Protein AF-A0A1Q9CDZ4-F1 (afdb_monomer_lite)

Radius of gyration: 21.24 Å; chains: 1; bounding box: 61×42×54 Å

Foldseek 3Di:
DDPDDDDQAAADEEEAEEECAAPPQHVVNSVVNQVRHPYHYDYHYDYPDYDPCRCVRPVPVVVQQVVLSVCCVVVVDSVSNDDPPPDDPVNVVVCCVVVVPVPPDDPDDDDPDDDDDDDDDDDD

pLDDT: mean 72.16, std 23.63, range [31.22, 96.31]

InterPro domains:
  IPR029058 Alpha/Beta hydrolase fold [G3DSA:3.40.50.1820] (2-61)
  IPR029058 Alpha/Beta hydrolase fold [SSF53474] (6-75)

Organism: Symbiodinium microadriaticum (NCBI:txid2951)

Secondary structure (DSSP, 8-state):
-PPPPPPPPP-S-EEEEEETT-SSS-HHHHHHHHHH--S-EEEEEETT--TTTHHHHTHHHHHHHHHHHHHHHHH--GGGG---TT--HHHHHHHHHHHTT-----TT----------------

Structure (mmCIF, N/CA/C/O backbone):
data_AF-A0A1Q9CDZ4-F1
#
_entry.id   AF-A0A1Q9CDZ4-F1
#
loop_
_atom_site.group_PDB
_atom_site.id
_atom_site.type_symbol
_atom_site.label_atom_id
_atom_site.label_alt_id
_atom_site.label_comp_id
_atom_site.label_asym_id
_atom_site.label_entity_id
_atom_site.label_seq_id
_atom_site.pdbx_PDB_ins_code
_atom_site.Cartn_x
_atom_site.Cartn_y
_atom_site.Cartn_z
_atom_site.occupancy
_atom_site.B_iso_or_equiv
_atom_site.auth_seq_id
_atom_site.auth_comp_id
_atom_site.auth_asym_id
_atom_site.auth_atom_id
_atom_site.pdbx_PDB_model_num
ATOM 1 N N . MET A 1 1 ? 22.727 -19.136 14.823 1.00 50.06 1 MET A N 1
ATOM 2 C CA . MET A 1 1 ? 21.608 -18.636 13.991 1.00 50.06 1 MET A CA 1
ATOM 3 C C . MET A 1 1 ? 20.746 -17.719 14.851 1.00 50.06 1 MET A C 1
ATOM 5 O O . MET A 1 1 ? 20.289 -18.173 15.891 1.00 50.06 1 MET A O 1
ATOM 9 N N . ARG A 1 2 ? 20.575 -16.433 14.507 1.00 53.53 2 ARG A N 1
ATOM 10 C CA . ARG A 1 2 ? 19.625 -15.566 15.231 1.00 53.53 2 ARG A CA 1
ATOM 11 C C . ARG A 1 2 ? 18.215 -15.944 14.784 1.00 53.53 2 ARG A C 1
ATOM 13 O O . ARG A 1 2 ? 17.931 -15.890 13.590 1.00 53.53 2 ARG A O 1
ATOM 20 N N . ALA A 1 3 ? 17.364 -16.354 15.721 1.00 59.16 3 ALA A N 1
ATOM 21 C CA . ALA A 1 3 ? 15.954 -16.580 15.438 1.00 59.16 3 ALA A CA 1
ATOM 22 C C . ALA A 1 3 ? 15.362 -15.294 14.844 1.00 59.16 3 ALA A C 1
ATOM 24 O O . ALA A 1 3 ? 15.533 -14.210 15.409 1.00 59.16 3 ALA A O 1
ATOM 25 N N . ARG A 1 4 ? 14.710 -15.397 13.681 1.00 68.25 4 ARG A N 1
ATOM 26 C CA . ARG A 1 4 ? 13.966 -14.271 13.111 1.00 68.25 4 ARG A CA 1
ATOM 27 C C . ARG A 1 4 ? 12.856 -13.930 14.099 1.00 68.25 4 ARG A C 1
ATOM 29 O O . ARG A 1 4 ? 12.020 -14.776 14.406 1.00 68.25 4 ARG A O 1
ATOM 36 N N . ARG A 1 5 ? 12.884 -12.711 14.637 1.00 65.06 5 ARG A N 1
ATOM 37 C CA . ARG A 1 5 ? 11.830 -12.214 15.521 1.00 65.06 5 ARG A CA 1
ATOM 38 C C . ARG A 1 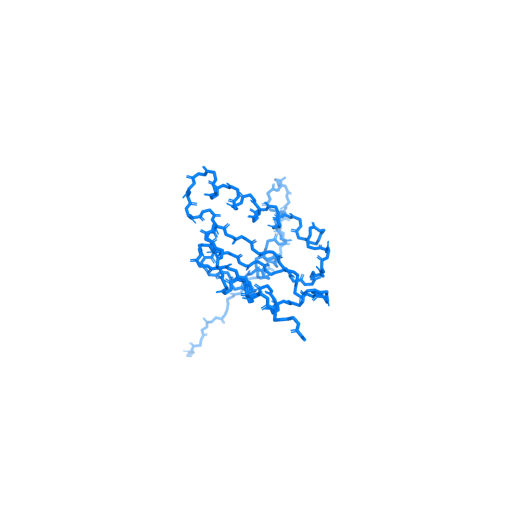5 ? 10.533 -12.199 14.720 1.00 65.06 5 ARG A C 1
ATOM 40 O O . ARG A 1 5 ? 10.487 -11.581 13.659 1.00 65.06 5 ARG A O 1
ATOM 47 N N . GLN A 1 6 ? 9.514 -12.901 15.205 1.00 59.94 6 GLN A N 1
ATOM 48 C CA . GLN A 1 6 ? 8.196 -12.814 14.594 1.00 59.94 6 GLN A CA 1
ATOM 49 C C . GLN A 1 6 ? 7.682 -11.374 14.753 1.00 59.94 6 GLN A C 1
ATOM 51 O O . GLN A 1 6 ? 7.818 -10.808 15.846 1.00 59.94 6 GLN A O 1
ATOM 56 N N . PRO A 1 7 ? 7.162 -10.752 13.681 1.00 62.75 7 PRO A N 1
ATOM 57 C CA . PRO A 1 7 ? 6.552 -9.437 13.789 1.00 62.75 7 PRO A CA 1
ATOM 58 C C . PRO A 1 7 ? 5.367 -9.535 14.751 1.00 62.75 7 PRO A C 1
ATOM 60 O O . PRO A 1 7 ? 4.567 -10.467 14.671 1.00 62.75 7 PRO A O 1
ATOM 63 N N . GLN A 1 8 ? 5.288 -8.604 15.700 1.00 72.31 8 GLN A N 1
ATOM 64 C CA . GLN A 1 8 ? 4.107 -8.510 16.549 1.00 72.31 8 GLN A CA 1
ATOM 65 C C . GLN A 1 8 ? 2.903 -8.089 15.697 1.00 72.31 8 GLN A C 1
ATOM 67 O O . GLN A 1 8 ? 3.089 -7.352 14.724 1.00 72.31 8 GLN A O 1
ATOM 72 N N . PRO A 1 9 ? 1.690 -8.563 16.026 1.00 71.19 9 PRO A N 1
ATOM 73 C CA . PRO A 1 9 ? 0.504 -8.255 15.242 1.00 71.19 9 PRO A CA 1
ATOM 74 C C . PRO A 1 9 ? 0.270 -6.742 15.196 1.00 71.19 9 PRO A C 1
ATOM 76 O O . PRO A 1 9 ? 0.254 -6.070 16.228 1.00 71.19 9 PRO A O 1
ATOM 79 N N . VAL A 1 10 ? 0.104 -6.211 13.984 1.00 77.88 10 VAL A N 1
ATOM 80 C CA . VAL A 1 10 ? -0.207 -4.796 13.757 1.00 77.88 10 VAL A CA 1
ATOM 81 C C . VAL A 1 10 ? -1.684 -4.570 14.073 1.00 77.88 10 VAL A C 1
ATOM 83 O O . VAL A 1 10 ? -2.542 -5.236 13.495 1.00 77.88 10 VAL A O 1
ATOM 86 N N . THR A 1 11 ? -1.969 -3.645 14.994 1.00 84.00 11 THR A N 1
ATOM 87 C CA . THR A 1 11 ? -3.318 -3.368 15.528 1.00 84.00 11 THR A CA 1
ATOM 88 C C . THR A 1 11 ? -3.957 -2.085 14.988 1.00 84.00 11 THR A C 1
ATOM 90 O O . THR A 1 11 ? -5.088 -1.763 15.345 1.00 84.00 11 THR A O 1
ATOM 93 N N . VAL A 1 12 ? -3.267 -1.352 14.113 1.00 89.25 12 VAL A N 1
ATOM 94 C CA . VAL A 1 12 ? -3.749 -0.103 13.494 1.00 89.25 12 VAL A CA 1
ATOM 95 C C . VAL A 1 12 ? -4.226 -0.343 12.058 1.00 89.25 12 VAL A C 1
ATOM 97 O O . VAL A 1 12 ? -3.744 -1.293 11.433 1.00 89.25 12 VAL A O 1
ATOM 100 N N . PRO A 1 13 ? -5.134 0.482 11.498 1.00 92.38 13 PRO A N 1
ATOM 101 C CA . PRO A 1 13 ? -5.503 0.384 10.086 1.00 92.38 13 PRO A CA 1
ATOM 102 C C . PRO A 1 13 ? -4.257 0.365 9.194 1.00 92.38 13 PRO A C 1
ATOM 104 O O . PRO A 1 13 ? -3.393 1.231 9.325 1.00 92.38 13 PRO A O 1
ATOM 107 N N . THR A 1 14 ? -4.132 -0.649 8.337 1.00 93.56 14 THR A N 1
ATOM 108 C CA . THR A 1 14 ? -2.896 -0.900 7.578 1.00 93.56 14 THR A CA 1
ATOM 109 C C . THR A 1 14 ? -3.164 -0.996 6.081 1.00 93.56 14 THR A C 1
ATOM 111 O O . THR A 1 14 ? -3.910 -1.858 5.625 1.00 93.56 14 THR A O 1
ATOM 114 N N . LEU A 1 15 ? -2.497 -0.152 5.298 1.00 95.56 15 LEU A N 1
ATOM 115 C CA . LEU A 1 15 ? -2.479 -0.233 3.840 1.00 95.56 15 LEU A CA 1
ATOM 116 C C . LEU A 1 15 ? -1.150 -0.829 3.378 1.00 95.56 15 LEU A C 1
ATOM 118 O O . LEU A 1 15 ? -0.088 -0.333 3.751 1.00 95.56 15 LEU A O 1
ATOM 122 N N . ILE A 1 16 ? -1.209 -1.860 2.542 1.00 94.88 16 ILE A N 1
ATOM 123 C CA . ILE A 1 16 ? -0.041 -2.471 1.908 1.00 94.88 16 ILE A CA 1
ATOM 124 C C . ILE A 1 16 ? -0.145 -2.222 0.406 1.00 94.88 16 ILE A C 1
ATOM 126 O O . ILE A 1 16 ? -1.108 -2.637 -0.234 1.00 94.88 16 ILE A O 1
ATOM 130 N N . LEU A 1 17 ? 0.851 -1.541 -0.153 1.00 95.31 17 LEU A N 1
ATOM 131 C CA . LEU A 1 17 ? 0.963 -1.257 -1.582 1.00 95.31 17 LEU A CA 1
ATOM 132 C C . LEU A 1 17 ? 2.137 -2.059 -2.130 1.00 95.31 17 LEU A C 1
ATOM 134 O O . LEU A 1 17 ? 3.240 -1.927 -1.604 1.00 95.31 17 LEU A O 1
ATOM 138 N N . HIS A 1 18 ? 1.913 -2.886 -3.152 1.00 96.31 18 HIS A N 1
ATOM 139 C CA . HIS A 1 18 ? 2.955 -3.796 -3.631 1.00 96.31 18 HIS A CA 1
ATOM 140 C C . HIS A 1 18 ? 2.957 -3.976 -5.145 1.00 96.31 18 HIS A C 1
ATOM 142 O O . HIS A 1 18 ? 1.900 -4.116 -5.759 1.00 96.31 18 HIS A O 1
ATOM 148 N N . GLY A 1 19 ? 4.143 -4.000 -5.749 1.00 95.44 19 GLY A N 1
ATOM 149 C CA . GLY A 1 19 ? 4.310 -4.315 -7.166 1.00 95.44 19 GLY A CA 1
ATOM 150 C C . GLY A 1 19 ? 4.293 -5.825 -7.391 1.00 95.44 19 GLY A C 1
ATOM 151 O O . GLY A 1 19 ? 4.875 -6.574 -6.610 1.00 95.44 19 GLY A O 1
ATOM 152 N N . ASP A 1 20 ? 3.609 -6.315 -8.423 1.00 93.56 20 ASP A N 1
ATOM 153 C CA . ASP A 1 20 ? 3.570 -7.759 -8.699 1.00 93.56 20 ASP A CA 1
ATOM 154 C C . ASP A 1 20 ? 4.851 -8.312 -9.352 1.00 93.56 20 ASP A C 1
ATOM 156 O O . ASP A 1 20 ? 5.013 -9.530 -9.404 1.00 93.56 20 ASP A O 1
ATOM 160 N N . GLN A 1 21 ? 5.758 -7.435 -9.790 1.00 95.31 21 GLN A N 1
ATOM 161 C CA . GLN A 1 21 ? 7.074 -7.751 -10.354 1.00 95.31 21 GLN A CA 1
ATOM 162 C C . GLN A 1 21 ? 8.219 -7.283 -9.438 1.00 95.31 21 GLN A C 1
ATOM 164 O O . GLN A 1 21 ? 9.326 -7.012 -9.896 1.00 95.31 21 GLN A O 1
ATOM 169 N N . ASP A 1 22 ? 7.966 -7.134 -8.136 1.00 95.31 22 ASP A N 1
ATOM 170 C CA . ASP A 1 22 ? 9.007 -6.784 -7.170 1.00 95.31 22 ASP A CA 1
ATOM 171 C C . ASP A 1 22 ? 9.978 -7.959 -6.943 1.00 95.31 22 ASP A C 1
ATOM 173 O O . ASP A 1 22 ? 9.648 -8.950 -6.291 1.00 95.31 22 ASP A O 1
ATOM 177 N N . GLU A 1 23 ? 11.192 -7.830 -7.481 1.00 93.62 23 GLU A N 1
ATOM 178 C CA . GLU A 1 23 ? 12.271 -8.818 -7.349 1.00 93.62 23 GLU A CA 1
ATOM 179 C C . GLU A 1 23 ? 13.091 -8.662 -6.052 1.00 93.62 23 GLU A C 1
ATOM 181 O O . GLU A 1 23 ? 13.839 -9.567 -5.681 1.00 93.62 23 GLU A O 1
ATOM 186 N N . ILE A 1 24 ? 12.961 -7.532 -5.345 1.00 95.31 24 ILE A N 1
ATOM 187 C CA . ILE A 1 24 ? 13.698 -7.243 -4.102 1.00 95.31 24 ILE A CA 1
ATOM 188 C C . ILE A 1 24 ? 12.897 -7.732 -2.892 1.00 95.31 24 ILE A C 1
ATOM 190 O O . ILE A 1 24 ? 13.438 -8.373 -1.988 1.00 95.31 24 ILE A O 1
ATOM 194 N N . SER A 1 25 ? 11.597 -7.447 -2.882 1.00 92.75 25 SER A N 1
ATOM 195 C CA . SER A 1 25 ? 10.635 -7.914 -1.889 1.00 92.75 25 SER A CA 1
ATOM 196 C C . SER A 1 25 ? 9.510 -8.669 -2.601 1.00 92.75 25 SER A C 1
ATOM 198 O O . SER A 1 25 ? 8.520 -8.054 -2.995 1.00 92.75 25 SER A O 1
ATOM 200 N N . PRO A 1 26 ? 9.613 -10.002 -2.743 1.00 92.69 26 PRO A N 1
ATOM 201 C CA . PRO A 1 26 ? 8.612 -10.794 -3.451 1.00 92.69 26 PRO A CA 1
ATOM 202 C C . PRO A 1 26 ? 7.196 -10.597 -2.902 1.00 92.69 26 PRO A C 1
ATOM 204 O O . PRO A 1 26 ? 6.999 -10.398 -1.697 1.00 92.69 26 PRO A O 1
ATOM 207 N N . VAL A 1 27 ? 6.196 -10.689 -3.780 1.00 91.06 27 VAL A N 1
ATOM 208 C CA . VAL A 1 27 ? 4.781 -10.437 -3.452 1.00 91.06 27 VAL A CA 1
ATOM 209 C C . VAL A 1 27 ? 4.258 -11.308 -2.308 1.00 91.06 27 VAL A C 1
ATOM 211 O O . VAL A 1 27 ? 3.382 -10.893 -1.546 1.00 91.06 27 VAL A O 1
ATOM 214 N N . GLU A 1 28 ? 4.830 -12.494 -2.118 1.00 92.88 28 GLU A N 1
ATOM 215 C CA . GLU A 1 28 ? 4.516 -13.398 -1.016 1.00 92.88 28 GLU A CA 1
ATOM 216 C C . GLU A 1 28 ? 4.757 -12.734 0.344 1.00 92.88 28 GLU A C 1
ATOM 218 O O . GLU A 1 28 ? 4.003 -12.987 1.287 1.00 92.88 28 GLU A O 1
ATOM 223 N N . GLN A 1 29 ? 5.758 -11.854 0.456 1.00 92.00 29 GLN A N 1
ATOM 224 C CA . GLN A 1 29 ? 6.026 -11.105 1.683 1.00 92.00 29 GLN A CA 1
ATOM 225 C C . GLN A 1 29 ? 4.906 -10.108 1.989 1.00 92.00 29 GLN A C 1
ATOM 227 O O . GLN A 1 29 ? 4.451 -10.051 3.132 1.00 92.00 29 GLN A O 1
ATOM 232 N N . ALA A 1 30 ? 4.395 -9.394 0.981 1.00 92.31 30 ALA A N 1
ATOM 233 C CA . ALA A 1 30 ? 3.248 -8.498 1.140 1.00 92.31 30 ALA A CA 1
ATOM 234 C C . ALA A 1 30 ? 1.979 -9.268 1.541 1.00 92.31 30 ALA A C 1
ATOM 236 O O . ALA A 1 30 ? 1.239 -8.842 2.427 1.00 92.31 30 ALA A O 1
ATOM 237 N N . VAL A 1 31 ? 1.764 -10.455 0.962 1.00 91.50 31 VAL A N 1
ATOM 238 C CA . VAL A 1 31 ? 0.658 -11.349 1.343 1.00 91.50 31 VAL A CA 1
ATOM 239 C C . VAL A 1 31 ? 0.811 -11.848 2.783 1.00 91.50 31 VAL A C 1
ATOM 241 O O . VAL A 1 31 ? -0.176 -11.906 3.520 1.00 91.50 31 VAL A O 1
ATOM 244 N N . CYS A 1 32 ? 2.024 -12.203 3.212 1.00 90.38 32 CYS A N 1
ATOM 245 C CA . CYS A 1 32 ? 2.287 -12.620 4.590 1.00 90.38 32 CYS A CA 1
ATOM 246 C C . CYS A 1 32 ? 2.062 -11.472 5.578 1.00 90.38 32 CYS A C 1
ATOM 248 O O . CYS A 1 32 ? 1.403 -11.676 6.596 1.00 90.38 32 CYS A O 1
ATOM 250 N N . ALA A 1 33 ? 2.547 -10.269 5.260 1.00 88.94 33 ALA A N 1
ATOM 251 C CA . ALA A 1 33 ? 2.319 -9.072 6.061 1.00 88.94 33 ALA A CA 1
ATOM 252 C C . ALA A 1 33 ? 0.821 -8.771 6.188 1.00 88.94 33 ALA A C 1
ATOM 254 O O . ALA A 1 33 ? 0.322 -8.605 7.298 1.00 88.94 33 ALA A O 1
ATOM 255 N N . HIS A 1 34 ? 0.083 -8.825 5.075 1.00 90.19 34 HIS A N 1
ATOM 256 C CA . HIS A 1 34 ? -1.367 -8.660 5.074 1.00 90.19 34 HIS A CA 1
ATOM 257 C C . HIS A 1 34 ? -2.050 -9.685 5.985 1.00 90.19 34 HIS A C 1
ATOM 259 O O . HIS A 1 34 ? -2.885 -9.329 6.804 1.00 90.19 34 HIS A O 1
ATOM 265 N N . LYS A 1 35 ? -1.679 -10.965 5.912 1.00 88.56 35 LYS A N 1
ATOM 266 C CA . LYS A 1 35 ? -2.258 -12.002 6.785 1.00 88.56 35 LYS A CA 1
ATOM 267 C C . LYS A 1 35 ? -1.912 -11.818 8.269 1.00 88.56 35 LYS A C 1
ATOM 269 O O . LYS A 1 35 ? -2.674 -12.282 9.110 1.00 88.56 35 LYS A O 1
ATOM 274 N N . ALA A 1 36 ? -0.787 -11.179 8.585 1.00 87.56 36 ALA A N 1
ATOM 275 C CA . ALA A 1 36 ? -0.328 -10.958 9.957 1.00 87.56 36 ALA A CA 1
ATOM 276 C C . ALA A 1 36 ? -0.981 -9.743 10.645 1.00 87.56 36 ALA A C 1
ATOM 278 O O . ALA A 1 36 ? -0.916 -9.626 11.870 1.00 87.56 36 ALA A O 1
ATOM 279 N N . CYS A 1 37 ? -1.607 -8.838 9.889 1.00 87.56 37 CYS A N 1
ATOM 280 C CA . CYS A 1 37 ? -2.355 -7.710 10.440 1.00 87.56 37 CYS A CA 1
ATOM 281 C C . CYS A 1 37 ? -3.659 -8.200 11.094 1.00 87.56 37 CYS A C 1
ATOM 283 O O . CYS A 1 37 ? -4.514 -8.790 10.430 1.00 87.56 37 CYS A O 1
ATOM 285 N N . SER A 1 38 ? -3.823 -7.941 12.394 1.00 85.81 38 SER A N 1
ATOM 286 C CA . SER A 1 38 ? -5.033 -8.299 13.152 1.00 85.81 38 SER A CA 1
ATOM 287 C C . SER A 1 38 ? -6.130 -7.235 13.063 1.00 85.81 38 SER A C 1
ATOM 289 O O . SER A 1 38 ? -7.282 -7.502 13.397 1.00 85.81 38 SER A O 1
ATOM 291 N N . SER A 1 39 ? -5.775 -6.041 12.600 1.00 86.38 39 SER A N 1
ATOM 292 C CA . SER A 1 39 ? -6.661 -4.912 12.344 1.00 86.38 39 SER A CA 1
ATOM 293 C C . SER A 1 39 ? -7.245 -4.912 10.927 1.00 86.38 39 SER A C 1
ATOM 295 O O . SER A 1 39 ? -6.948 -5.768 10.085 1.00 86.38 39 SER A O 1
ATOM 297 N N . GLU A 1 40 ? -8.087 -3.908 10.673 1.00 89.06 40 GLU A N 1
ATOM 298 C CA . GLU A 1 40 ? -8.517 -3.515 9.335 1.00 89.06 40 GLU A CA 1
ATOM 299 C C . GLU A 1 40 ? -7.312 -3.273 8.424 1.00 89.06 40 GLU A C 1
ATOM 301 O O . GLU A 1 40 ? -6.345 -2.595 8.790 1.00 89.06 40 GLU A O 1
ATOM 306 N N . ARG A 1 41 ? -7.369 -3.857 7.231 1.00 91.69 41 ARG A N 1
ATOM 307 C CA . ARG A 1 41 ? -6.235 -3.909 6.322 1.00 91.69 41 ARG A CA 1
ATOM 308 C C . ARG A 1 41 ? -6.680 -3.995 4.873 1.00 91.69 41 ARG A C 1
ATOM 310 O O . ARG A 1 41 ? -7.726 -4.573 4.589 1.00 91.69 41 ARG A O 1
ATOM 317 N N . LYS A 1 42 ? -5.836 -3.467 3.993 1.00 94.44 42 LYS A N 1
ATOM 318 C CA . LYS A 1 42 ? -6.009 -3.463 2.539 1.00 94.44 42 LYS A CA 1
ATOM 319 C C . LYS A 1 42 ? -4.687 -3.805 1.863 1.00 94.44 42 LYS A C 1
ATOM 321 O O . LYS A 1 42 ? -3.640 -3.304 2.280 1.00 94.44 42 LYS A O 1
ATOM 326 N N . LEU A 1 43 ? -4.720 -4.665 0.845 1.00 94.31 43 LEU A N 1
ATOM 327 C CA . LEU A 1 43 ? -3.550 -5.017 0.032 1.00 94.31 43 LEU A CA 1
ATOM 328 C C . LEU A 1 43 ? -3.830 -4.696 -1.433 1.00 94.31 43 LEU A C 1
ATOM 330 O O . LEU A 1 43 ? -4.591 -5.395 -2.096 1.00 94.31 43 LEU A O 1
ATOM 334 N N . VAL A 1 44 ? -3.128 -3.698 -1.959 1.00 94.56 44 VAL A N 1
ATOM 335 C CA . VAL A 1 44 ? -3.230 -3.290 -3.360 1.00 94.56 44 VAL A CA 1
ATOM 336 C C . VAL A 1 44 ? -2.012 -3.791 -4.120 1.00 94.56 44 VAL A C 1
ATOM 338 O O . VAL A 1 44 ? -0.872 -3.473 -3.774 1.00 94.56 44 VAL A O 1
ATOM 341 N N . ARG A 1 45 ? -2.265 -4.582 -5.165 1.00 94.44 45 ARG A N 1
ATOM 342 C CA . ARG A 1 45 ? -1.235 -5.117 -6.059 1.00 94.44 45 ARG A CA 1
ATOM 343 C C . ARG A 1 45 ? -1.255 -4.375 -7.385 1.00 94.44 45 ARG A C 1
ATOM 345 O O . ARG A 1 45 ? -2.281 -4.353 -8.060 1.00 94.44 45 ARG A O 1
ATOM 352 N N . TYR A 1 46 ? -0.115 -3.820 -7.767 1.00 92.75 46 TYR A N 1
ATOM 353 C CA . TYR A 1 46 ? 0.022 -3.027 -8.980 1.00 92.75 46 TYR A CA 1
ATOM 354 C C . TYR A 1 46 ? 0.641 -3.869 -10.096 1.00 92.75 46 TYR A C 1
ATOM 356 O O . TYR A 1 46 ? 1.769 -4.341 -9.931 1.00 92.75 46 TYR A O 1
ATOM 364 N N . PRO A 1 47 ? -0.080 -4.075 -11.213 1.00 90.62 47 PRO A N 1
ATOM 365 C CA . PRO A 1 47 ? 0.395 -4.920 -12.292 1.00 90.62 47 PRO A CA 1
ATOM 366 C C . PRO A 1 47 ? 1.562 -4.279 -13.042 1.00 90.62 47 PRO A C 1
ATOM 368 O O . PRO A 1 47 ? 1.501 -3.105 -13.415 1.00 90.62 47 PRO A O 1
ATOM 371 N N . ARG A 1 48 ? 2.578 -5.090 -13.349 1.00 92.38 48 ARG A N 1
ATOM 372 C CA . ARG A 1 48 ? 3.817 -4.706 -14.046 1.00 92.38 48 ARG A CA 1
ATOM 373 C C . ARG A 1 48 ? 4.695 -3.723 -13.268 1.00 92.38 48 ARG A C 1
ATOM 375 O O . ARG A 1 48 ? 5.538 -3.060 -13.865 1.00 92.38 48 ARG A O 1
ATOM 382 N N . ALA A 1 49 ? 4.467 -3.576 -11.965 1.00 94.31 49 ALA A N 1
ATOM 383 C CA . ALA A 1 49 ? 5.253 -2.681 -11.129 1.00 94.31 49 ALA A CA 1
ATOM 384 C C . ALA A 1 49 ? 6.337 -3.462 -10.382 1.00 94.31 49 ALA A C 1
ATOM 386 O O . ALA A 1 49 ? 6.048 -4.478 -9.749 1.00 94.31 49 ALA A O 1
ATOM 387 N N . GLY A 1 50 ? 7.570 -2.959 -10.445 1.00 93.06 50 GLY A N 1
ATOM 388 C CA . GLY A 1 50 ? 8.680 -3.416 -9.615 1.00 93.06 50 GLY A CA 1
ATOM 389 C C . GLY A 1 50 ? 8.719 -2.714 -8.255 1.00 93.06 50 GLY A C 1
ATOM 390 O O . GLY A 1 50 ? 7.789 -2.002 -7.867 1.00 93.06 50 GLY A O 1
ATOM 391 N N . HIS A 1 51 ? 9.839 -2.871 -7.548 1.00 93.88 51 HIS A N 1
ATOM 392 C CA . HIS A 1 51 ? 10.029 -2.360 -6.184 1.00 93.88 51 HIS A CA 1
ATOM 393 C C . HIS A 1 51 ? 9.825 -0.839 -6.046 1.00 93.88 51 HIS A C 1
ATOM 395 O O . HIS A 1 51 ? 9.255 -0.367 -5.066 1.00 93.88 51 HIS A O 1
ATOM 401 N N . ASN A 1 52 ? 10.275 -0.054 -7.033 1.00 92.38 52 ASN A N 1
ATOM 402 C CA . ASN A 1 52 ? 10.330 1.414 -6.939 1.00 92.38 52 ASN A CA 1
ATOM 403 C C . ASN A 1 52 ? 9.380 2.145 -7.900 1.00 92.38 52 ASN A C 1
ATOM 405 O O . ASN A 1 52 ? 9.216 3.364 -7.810 1.00 92.38 52 ASN A O 1
ATOM 409 N N . ASP A 1 53 ? 8.728 1.417 -8.804 1.00 92.56 53 ASP A N 1
ATOM 410 C CA . ASP A 1 53 ? 8.045 2.023 -9.953 1.00 92.56 53 ASP A CA 1
ATOM 411 C C . ASP A 1 53 ? 6.551 2.254 -9.702 1.00 92.56 53 ASP A C 1
ATOM 413 O O . ASP A 1 53 ? 5.884 2.938 -10.477 1.00 92.56 53 ASP A O 1
ATOM 417 N N . LEU A 1 54 ? 6.035 1.749 -8.577 1.00 89.44 54 LEU A N 1
ATOM 418 C CA . LEU A 1 54 ? 4.649 1.869 -8.111 1.00 89.44 54 LEU A CA 1
ATOM 419 C C . LEU A 1 54 ? 4.070 3.279 -8.294 1.00 89.44 54 LEU A C 1
ATOM 421 O O . LEU A 1 54 ? 3.038 3.474 -8.937 1.00 89.44 54 LEU A O 1
ATOM 425 N N . ARG A 1 55 ? 4.770 4.289 -7.765 1.00 89.25 55 ARG A N 1
ATOM 426 C CA . ARG A 1 55 ? 4.319 5.688 -7.810 1.00 89.25 55 ARG A CA 1
ATOM 427 C C . ARG A 1 55 ? 4.357 6.276 -9.222 1.00 89.25 55 ARG A C 1
ATOM 429 O O . ARG A 1 55 ? 3.602 7.202 -9.507 1.00 89.25 55 ARG A O 1
ATOM 436 N N . LEU A 1 56 ? 5.251 5.788 -10.081 1.00 91.38 56 LEU A N 1
ATOM 437 C CA . LEU A 1 56 ? 5.392 6.265 -11.456 1.00 91.38 56 LEU A CA 1
ATOM 438 C C . LEU A 1 56 ? 4.320 5.647 -12.361 1.00 91.38 56 LEU A C 1
ATOM 440 O O . LEU A 1 56 ? 3.643 6.374 -13.084 1.00 91.38 56 LEU A O 1
ATOM 444 N N . LEU A 1 57 ? 4.146 4.326 -12.288 1.00 91.44 57 LEU A N 1
ATOM 445 C CA . LEU A 1 57 ? 3.248 3.557 -13.152 1.00 91.44 57 LEU A CA 1
ATOM 446 C C . LEU A 1 57 ? 1.772 3.671 -12.754 1.00 91.44 57 LEU A C 1
ATOM 448 O O . LEU A 1 57 ? 0.894 3.502 -13.597 1.00 91.44 57 LEU A O 1
ATOM 452 N N . SER A 1 58 ? 1.485 3.955 -11.484 1.00 91.00 58 SER A N 1
ATOM 453 C CA . SER A 1 58 ? 0.120 3.955 -10.942 1.00 91.00 58 SER A CA 1
ATOM 454 C C . SER A 1 58 ? -0.117 5.140 -10.013 1.00 91.00 58 SER A C 1
ATOM 456 O O . SER A 1 58 ? -0.709 5.014 -8.946 1.00 91.00 58 SER A O 1
ATOM 458 N N . LYS A 1 59 ? 0.379 6.320 -10.409 1.00 91.56 59 LYS A N 1
ATOM 459 C CA . LYS A 1 59 ? 0.363 7.546 -9.596 1.00 91.56 59 LYS A CA 1
ATOM 460 C C . LYS A 1 59 ? -1.012 7.853 -9.002 1.00 91.56 59 LYS A C 1
ATOM 462 O O . LYS A 1 59 ? -1.103 8.190 -7.825 1.00 91.56 59 LYS A O 1
ATOM 467 N N . ARG A 1 60 ? -2.068 7.792 -9.817 1.00 92.06 60 ARG A N 1
ATOM 468 C CA . ARG A 1 60 ? -3.419 8.170 -9.391 1.00 92.06 60 ARG A CA 1
ATOM 469 C C . ARG A 1 60 ? -3.939 7.193 -8.342 1.00 92.06 60 ARG A C 1
ATOM 471 O O . ARG A 1 60 ? -4.318 7.628 -7.262 1.00 92.06 60 ARG A O 1
ATOM 478 N N . GLU A 1 61 ? -3.890 5.906 -8.649 1.00 90.75 61 GLU A N 1
ATOM 479 C CA . GLU A 1 61 ? -4.358 4.818 -7.794 1.00 90.75 61 GLU A CA 1
ATOM 480 C C . GLU A 1 61 ? -3.552 4.784 -6.483 1.00 90.75 61 GLU A C 1
ATOM 482 O O . GLU A 1 61 ? -4.128 4.775 -5.401 1.00 90.75 61 GLU A O 1
ATOM 487 N N . TYR A 1 62 ? -2.225 4.932 -6.562 1.00 93.44 62 TYR A N 1
ATOM 488 C CA . TYR A 1 62 ? -1.333 5.038 -5.403 1.00 93.44 62 TYR A CA 1
ATOM 489 C C . TYR A 1 62 ? -1.769 6.130 -4.417 1.00 93.44 62 TYR A C 1
ATOM 491 O O . TYR A 1 62 ? -1.883 5.884 -3.215 1.00 93.44 62 TYR A O 1
ATOM 499 N N . PHE A 1 63 ? -2.018 7.350 -4.908 1.00 95.75 63 PHE A N 1
ATOM 500 C CA . PHE A 1 63 ? -2.415 8.461 -4.040 1.00 95.75 63 PHE A CA 1
ATOM 501 C C . PHE A 1 63 ? -3.876 8.383 -3.592 1.00 95.75 63 PHE A C 1
ATOM 503 O O . PHE A 1 63 ? -4.181 8.857 -2.499 1.00 95.75 63 PHE A O 1
ATOM 510 N N . GLN A 1 64 ? -4.764 7.779 -4.386 1.00 95.12 64 GLN A N 1
ATOM 511 C CA . GLN A 1 64 ? -6.145 7.510 -3.975 1.00 95.12 64 GLN A CA 1
ATOM 512 C C . GLN A 1 64 ? -6.184 6.574 -2.766 1.00 95.12 64 GLN A C 1
ATOM 514 O O . GLN A 1 64 ? -6.848 6.883 -1.781 1.00 95.12 64 GLN A O 1
ATOM 519 N N . GLU A 1 65 ? -5.409 5.493 -2.799 1.00 95.12 65 GLU A N 1
ATOM 520 C CA . GLU A 1 65 ? -5.327 4.531 -1.697 1.00 95.12 65 GLU A CA 1
ATOM 521 C C . GLU A 1 65 ? -4.701 5.147 -0.437 1.00 95.12 65 GLU A C 1
ATOM 523 O O . GLU A 1 65 ? -5.196 4.962 0.676 1.00 95.12 65 GLU A O 1
ATOM 528 N N . LEU A 1 66 ? -3.662 5.975 -0.599 1.00 95.25 66 LEU A N 1
ATOM 529 C CA . LEU A 1 66 ? -3.103 6.752 0.512 1.00 95.25 66 LEU A CA 1
ATOM 530 C C . LEU A 1 66 ? -4.136 7.711 1.126 1.00 95.25 66 LEU A C 1
ATOM 532 O O . LEU A 1 66 ? -4.246 7.804 2.347 1.00 95.25 66 LEU A O 1
ATOM 536 N N . ALA A 1 67 ? -4.890 8.432 0.294 1.00 95.00 67 ALA A N 1
ATOM 537 C CA . ALA A 1 67 ? -5.912 9.366 0.757 1.00 95.00 67 ALA A CA 1
ATOM 538 C C . ALA A 1 67 ? -7.069 8.650 1.473 1.00 95.00 67 ALA A C 1
ATOM 540 O O . ALA A 1 67 ? -7.577 9.162 2.473 1.00 95.00 67 ALA A O 1
ATOM 541 N N . ALA A 1 68 ? -7.443 7.460 1.000 1.00 93.19 68 ALA A N 1
ATOM 542 C CA . ALA A 1 68 ? -8.393 6.560 1.645 1.00 93.19 68 ALA A CA 1
ATOM 543 C C . ALA A 1 68 ? -7.936 6.173 3.062 1.00 93.19 68 ALA A C 1
ATOM 545 O O . ALA A 1 68 ? -8.681 6.383 4.024 1.00 93.19 68 ALA A O 1
ATOM 546 N N . LEU A 1 69 ? -6.681 5.728 3.223 1.00 95.00 69 LEU A N 1
ATOM 547 C CA . LEU A 1 69 ? -6.097 5.447 4.542 1.00 95.00 69 LEU A CA 1
ATOM 548 C C . LEU A 1 69 ? -6.123 6.682 5.453 1.00 95.00 69 LEU A C 1
ATOM 550 O O . LEU A 1 69 ? -6.567 6.599 6.598 1.00 95.00 69 LEU A O 1
ATOM 554 N N . CYS A 1 70 ? -5.670 7.835 4.957 1.00 95.44 70 CYS A N 1
ATOM 555 C CA . CYS A 1 70 ? -5.665 9.072 5.737 1.00 95.44 70 CYS A CA 1
ATOM 556 C C . CYS A 1 70 ? -7.079 9.463 6.184 1.00 95.44 70 CYS A C 1
ATOM 558 O O . CYS A 1 70 ? -7.294 9.753 7.359 1.00 95.44 70 CYS A O 1
ATOM 560 N N . THR A 1 71 ? -8.056 9.414 5.276 1.00 93.62 71 THR A N 1
ATOM 561 C CA . THR A 1 71 ? -9.465 9.693 5.584 1.00 93.62 71 THR A CA 1
ATOM 562 C C . THR A 1 71 ? -9.986 8.740 6.650 1.00 93.62 71 THR A C 1
ATOM 564 O O . THR A 1 71 ? -10.570 9.191 7.637 1.00 93.62 71 THR A O 1
ATOM 567 N N . ARG A 1 72 ? -9.729 7.436 6.509 1.00 92.12 72 ARG A N 1
ATOM 568 C CA . ARG A 1 72 ? -10.112 6.416 7.489 1.00 92.12 72 ARG A CA 1
ATOM 569 C C . ARG A 1 72 ? -9.558 6.703 8.882 1.00 92.12 72 ARG A C 1
ATOM 571 O O . ARG A 1 72 ? -10.275 6.550 9.873 1.00 92.12 72 ARG A O 1
ATOM 578 N N . VAL A 1 73 ? -8.282 7.070 8.968 1.00 93.12 73 VAL A N 1
ATOM 579 C CA . VAL A 1 73 ? -7.600 7.314 10.246 1.00 93.12 73 VAL A CA 1
ATOM 580 C C . VAL A 1 73 ? -8.080 8.617 10.885 1.00 93.12 73 VAL A C 1
ATOM 582 O O . VAL A 1 73 ? -8.311 8.646 12.088 1.00 93.12 73 VAL A O 1
ATOM 585 N N . VAL A 1 74 ? -8.279 9.674 10.093 1.00 94.69 74 VAL A N 1
ATOM 586 C CA . VAL A 1 74 ? -8.697 10.995 10.592 1.00 94.69 74 VAL A CA 1
ATOM 587 C C . VAL A 1 74 ? -10.170 11.018 10.998 1.00 94.69 74 VAL A C 1
ATOM 589 O O . VAL A 1 74 ? -10.514 11.593 12.025 1.00 94.69 74 VAL A O 1
ATOM 592 N N . THR A 1 75 ? -11.048 10.410 10.201 1.00 93.25 75 THR A N 1
ATOM 593 C CA . THR A 1 75 ? -12.505 10.459 10.427 1.00 93.25 75 THR A CA 1
ATOM 594 C C . THR A 1 75 ? -13.025 9.301 11.272 1.00 93.25 75 THR A C 1
ATOM 596 O O . THR A 1 75 ? -14.139 9.366 11.782 1.00 93.25 75 THR A O 1
ATOM 599 N N . GLY A 1 76 ? -12.259 8.214 11.384 1.00 89.25 76 GLY A N 1
ATOM 600 C CA . GLY A 1 76 ? -12.731 6.964 11.972 1.00 89.25 76 GLY A CA 1
ATOM 601 C C . GLY A 1 76 ? -13.690 6.167 11.079 1.00 89.25 76 GLY A C 1
ATOM 602 O O . GLY A 1 76 ? -14.092 5.083 11.492 1.00 89.25 76 GLY A O 1
ATOM 603 N N . ASN A 1 77 ? -14.040 6.650 9.876 1.00 83.25 77 ASN A N 1
ATOM 604 C CA . ASN A 1 77 ? -14.996 5.987 8.985 1.00 83.25 77 ASN A CA 1
ATOM 605 C C . ASN A 1 77 ? -14.391 4.721 8.336 1.00 83.25 77 ASN A C 1
ATOM 607 O O . ASN A 1 77 ? -13.534 4.874 7.461 1.00 83.25 77 ASN A O 1
ATOM 611 N N . PRO A 1 78 ? -14.845 3.500 8.693 1.00 74.62 78 PRO A N 1
ATOM 612 C CA . PRO A 1 78 ? -14.314 2.236 8.167 1.00 74.62 78 PRO A CA 1
ATOM 613 C C . PRO A 1 78 ? -14.536 2.036 6.664 1.00 74.62 78 PRO A C 1
ATOM 615 O O . PRO A 1 78 ? -13.789 1.309 6.021 1.00 74.62 78 PRO A O 1
ATOM 618 N N . GLU A 1 79 ? -15.522 2.702 6.068 1.00 74.75 79 GLU A N 1
ATOM 619 C CA . GLU A 1 79 ? -15.818 2.556 4.640 1.00 74.75 79 GLU A CA 1
ATOM 620 C C . GLU A 1 79 ? -14.715 3.154 3.752 1.00 74.75 79 GLU A C 1
ATOM 622 O O . GLU A 1 79 ? -14.507 2.715 2.626 1.00 74.75 79 GLU A O 1
ATOM 627 N N . ALA A 1 80 ? -13.943 4.112 4.279 1.00 74.12 80 ALA A N 1
ATOM 628 C CA . ALA A 1 80 ? -12.897 4.794 3.524 1.00 74.12 80 ALA A CA 1
ATOM 629 C C . ALA A 1 80 ? -11.718 3.884 3.135 1.00 74.12 80 ALA A C 1
ATOM 631 O O . ALA A 1 80 ? -11.042 4.186 2.159 1.00 74.12 80 ALA A O 1
ATOM 632 N N . LEU A 1 81 ? -11.468 2.791 3.865 1.00 78.00 81 LEU A N 1
ATOM 633 C CA . LEU A 1 81 ? -10.427 1.797 3.552 1.00 78.00 81 LEU A CA 1
ATOM 634 C C . LEU A 1 81 ? -10.988 0.480 3.006 1.00 78.00 81 LEU A C 1
ATOM 636 O O . LEU A 1 81 ? -10.216 -0.451 2.762 1.00 78.00 81 LEU A O 1
ATOM 640 N N . ALA A 1 82 ? -12.305 0.382 2.824 1.00 71.25 82 ALA A N 1
ATOM 641 C CA . ALA A 1 82 ? -12.920 -0.840 2.344 1.00 71.25 82 ALA A CA 1
ATOM 642 C C . ALA A 1 82 ? -12.365 -1.223 0.960 1.00 71.25 82 ALA A C 1
ATOM 644 O O . ALA A 1 82 ? -12.188 -0.388 0.067 1.00 71.25 82 ALA A O 1
ATOM 645 N N . GLU A 1 83 ? -12.082 -2.513 0.780 1.00 59.06 83 GLU A N 1
ATOM 646 C CA . GLU A 1 83 ? -11.893 -3.075 -0.554 1.00 59.06 83 GLU A CA 1
ATOM 647 C C . GLU A 1 83 ? -13.199 -2.865 -1.332 1.00 59.06 83 GLU A C 1
ATOM 649 O O . GLU A 1 83 ? -14.263 -3.191 -0.793 1.00 59.06 83 GLU A O 1
ATOM 654 N N . PRO A 1 84 ? -13.172 -2.337 -2.568 1.00 53.78 84 PRO A N 1
ATOM 655 C CA . PRO A 1 84 ? -14.375 -2.268 -3.380 1.00 53.78 84 PRO A CA 1
ATOM 656 C C . PRO A 1 84 ? -14.913 -3.690 -3.548 1.00 53.78 84 PRO A C 1
ATOM 658 O O . PRO A 1 84 ? -14.296 -4.551 -4.184 1.00 53.78 84 PRO A O 1
ATOM 661 N N . SER A 1 85 ? -16.052 -3.957 -2.914 1.00 39.16 85 SER A N 1
ATOM 662 C CA . SER A 1 85 ? -16.716 -5.252 -2.919 1.00 39.16 85 SER A CA 1
ATOM 663 C C . SER A 1 85 ? -17.111 -5.606 -4.356 1.00 39.16 85 SER A C 1
ATOM 665 O O . SER A 1 85 ? -18.134 -5.171 -4.868 1.00 39.16 85 SER A O 1
ATOM 667 N N . GLY A 1 86 ? -16.265 -6.389 -5.032 1.00 43.19 86 GLY A N 1
ATOM 668 C CA . GLY A 1 86 ? -16.553 -6.940 -6.361 1.00 43.19 86 GLY A CA 1
ATOM 669 C C . GLY A 1 86 ? -15.536 -6.655 -7.469 1.00 43.19 86 GLY A C 1
ATOM 670 O O . GLY A 1 86 ? -15.722 -7.161 -8.575 1.00 43.19 86 GLY A O 1
ATOM 671 N N . GLN A 1 87 ? -14.447 -5.919 -7.229 1.00 42.34 87 GLN A N 1
ATOM 672 C CA . GLN A 1 87 ? -13.448 -5.666 -8.278 1.00 42.34 87 GLN A CA 1
ATOM 673 C C . GLN A 1 87 ? -12.380 -6.760 -8.325 1.00 42.34 87 GLN A C 1
ATOM 675 O O . GLN A 1 87 ? -11.339 -6.715 -7.677 1.00 42.34 87 GLN A O 1
ATOM 680 N N . THR A 1 88 ? -12.656 -7.781 -9.135 1.00 42.69 88 THR A N 1
ATOM 681 C CA . THR A 1 88 ? -11.629 -8.724 -9.587 1.00 42.69 88 THR A CA 1
ATOM 682 C C . THR A 1 88 ? -10.619 -8.002 -10.491 1.00 42.69 88 THR A C 1
ATOM 684 O O . THR A 1 88 ? -10.941 -7.001 -11.128 1.00 42.69 88 THR A O 1
ATOM 687 N N . TRP A 1 89 ? -9.396 -8.526 -10.601 1.00 42.50 89 TRP A N 1
ATOM 688 C CA . TRP A 1 89 ? -8.352 -8.021 -11.513 1.00 42.50 89 TRP A CA 1
ATOM 689 C C . TRP A 1 89 ? -8.845 -7.893 -12.974 1.00 42.50 89 TRP A C 1
ATOM 691 O O . TRP A 1 89 ? -8.441 -6.991 -13.704 1.00 42.50 89 TRP A O 1
ATOM 701 N N . LEU A 1 90 ? -9.802 -8.744 -13.372 1.00 45.34 90 LEU A N 1
ATOM 702 C CA . LEU A 1 90 ? -10.518 -8.662 -14.651 1.00 45.34 90 LEU A CA 1
ATOM 703 C C . LEU A 1 90 ? -11.443 -7.438 -14.740 1.00 45.34 90 LEU A C 1
ATOM 705 O O . LEU A 1 90 ? -11.520 -6.815 -15.795 1.00 45.34 90 LEU A O 1
ATOM 709 N N . GLY A 1 91 ? -12.101 -7.067 -13.640 1.00 45.59 91 GLY A N 1
ATOM 710 C CA . GLY A 1 91 ? -12.915 -5.855 -13.537 1.00 45.59 91 GLY A CA 1
ATOM 711 C C . GLY A 1 91 ? -12.091 -4.585 -13.750 1.00 45.59 91 GLY A C 1
ATOM 712 O O . GLY A 1 91 ? -12.490 -3.741 -14.540 1.00 45.59 91 GLY A O 1
ATOM 713 N N . MET A 1 92 ? -10.889 -4.495 -13.167 1.00 46.41 92 MET A N 1
ATOM 714 C CA . MET A 1 92 ? -9.985 -3.352 -13.390 1.00 46.41 92 MET A CA 1
ATOM 715 C C . MET A 1 92 ? -9.492 -3.242 -14.842 1.00 46.41 92 MET A C 1
ATOM 717 O O . MET A 1 92 ? -9.414 -2.137 -15.374 1.00 46.41 92 MET A O 1
ATOM 721 N N . ILE A 1 93 ? -9.182 -4.361 -15.510 1.00 52.81 93 ILE A N 1
ATOM 722 C CA . ILE A 1 93 ? -8.829 -4.350 -16.942 1.00 52.81 93 ILE A CA 1
ATOM 723 C C . ILE A 1 93 ? -10.047 -3.955 -17.786 1.00 52.81 93 ILE A C 1
ATOM 725 O O . ILE A 1 93 ? -9.914 -3.139 -18.696 1.00 52.81 93 ILE A O 1
ATOM 729 N N . SER A 1 94 ? -11.232 -4.484 -17.470 1.00 44.09 94 SER A N 1
ATOM 730 C CA . SER A 1 94 ? -12.486 -4.131 -18.142 1.00 44.09 94 SER A CA 1
ATOM 731 C C . SER A 1 94 ? -12.812 -2.646 -17.990 1.00 44.09 94 SER A C 1
ATOM 733 O O . SER A 1 94 ? -13.146 -1.996 -18.978 1.00 44.09 94 SER A O 1
ATOM 735 N N . ASP A 1 95 ? -12.646 -2.078 -16.796 1.00 41.84 95 ASP A N 1
ATOM 736 C CA . ASP A 1 95 ? -12.846 -0.654 -16.533 1.00 41.84 95 ASP A CA 1
ATOM 737 C C . ASP A 1 95 ? -11.777 0.201 -17.216 1.00 41.84 95 ASP A C 1
ATOM 739 O O . ASP A 1 95 ? -12.081 1.296 -17.676 1.00 41.84 95 ASP A O 1
ATOM 743 N N . PHE A 1 96 ? -10.539 -0.280 -17.349 1.00 42.75 96 PHE A N 1
ATOM 744 C CA . PHE A 1 96 ? -9.487 0.422 -18.088 1.00 42.75 96 PHE 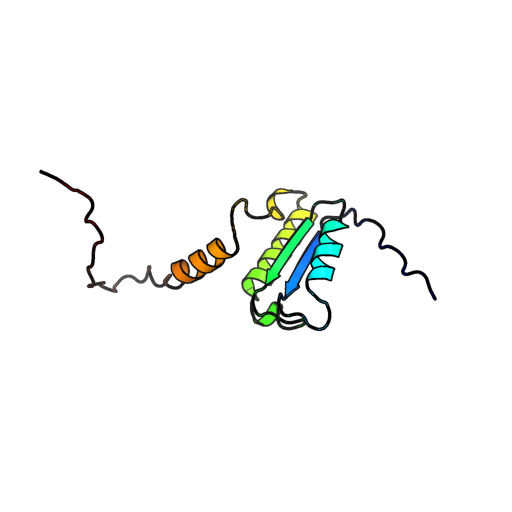A CA 1
ATOM 745 C C . PHE A 1 96 ? -9.735 0.411 -19.607 1.00 42.75 96 PHE A C 1
ATOM 747 O O . PHE A 1 96 ? -9.596 1.445 -20.261 1.00 42.75 96 PHE A O 1
ATOM 754 N N . ILE A 1 97 ? -10.173 -0.722 -20.169 1.00 51.59 97 ILE A N 1
ATOM 755 C CA . ILE A 1 97 ? -10.570 -0.843 -21.583 1.00 51.59 97 ILE A CA 1
ATOM 756 C C . ILE A 1 97 ? -11.835 -0.014 -21.858 1.00 51.59 97 ILE A C 1
ATOM 758 O O . ILE A 1 97 ? -11.909 0.683 -22.870 1.00 51.59 97 ILE A O 1
ATOM 762 N N . SER A 1 98 ? -12.807 -0.027 -20.943 1.00 43.78 98 SER A N 1
ATOM 763 C CA . SER A 1 98 ? -14.090 0.671 -21.104 1.00 43.78 98 SER A CA 1
ATOM 764 C C . SER A 1 98 ? -13.975 2.183 -20.869 1.00 43.78 98 SER A C 1
ATOM 766 O O . SER A 1 98 ? -14.554 2.969 -21.620 1.00 43.78 98 SER A O 1
ATOM 768 N N . ASN A 1 99 ? -13.175 2.624 -19.890 1.00 44.47 99 ASN A N 1
ATOM 769 C CA . ASN A 1 99 ? -12.965 4.047 -19.585 1.00 44.47 99 ASN A CA 1
ATOM 770 C C . ASN A 1 99 ? -11.848 4.705 -20.413 1.00 44.47 99 ASN A C 1
ATOM 772 O O . ASN A 1 99 ? -11.699 5.927 -20.373 1.00 44.47 99 ASN A O 1
ATOM 776 N N . GLY A 1 100 ? -11.132 3.945 -21.252 1.00 40.59 100 GLY A N 1
ATOM 777 C CA . GLY A 1 100 ? -10.221 4.463 -22.284 1.00 40.59 100 GLY A CA 1
ATOM 778 C C . GLY A 1 100 ? -10.900 5.307 -23.375 1.00 40.59 100 GLY A C 1
ATOM 779 O O . GLY A 1 100 ? -10.248 5.746 -24.318 1.00 40.59 100 GLY A O 1
ATOM 780 N N . SER A 1 101 ? -12.206 5.570 -23.262 1.00 38.69 101 SER A N 1
ATOM 781 C CA . SER A 1 101 ? -12.946 6.452 -24.165 1.00 38.69 101 SER A CA 1
ATOM 782 C C . SER A 1 101 ? -13.824 7.487 -23.448 1.00 38.69 101 SER A C 1
ATOM 784 O O . SER A 1 101 ? -14.872 7.886 -23.955 1.00 38.69 101 SER A O 1
ATOM 786 N N . ALA A 1 102 ? -13.350 8.038 -22.327 1.00 41.38 102 ALA A N 1
ATOM 787 C CA . ALA A 1 102 ? -13.877 9.290 -21.772 1.00 41.38 102 ALA A CA 1
ATOM 788 C C . ALA A 1 102 ? -13.374 10.538 -22.544 1.00 41.38 102 ALA A C 1
ATOM 790 O O . ALA A 1 102 ? -12.918 11.519 -21.970 1.00 41.38 102 ALA A O 1
ATOM 791 N N . LEU A 1 103 ? -13.497 10.514 -23.874 1.00 38.75 103 LEU A N 1
ATOM 792 C CA . LEU A 1 103 ? -13.633 11.702 -24.726 1.00 38.75 103 LEU A CA 1
ATOM 793 C C . LEU A 1 103 ? -15.067 11.696 -25.261 1.00 38.75 103 LEU A C 1
ATOM 795 O O . LEU A 1 103 ? -15.342 11.506 -26.444 1.00 38.75 103 LEU A O 1
ATOM 799 N N . LYS A 1 104 ? -16.015 11.813 -24.337 1.00 39.66 104 LYS A N 1
ATOM 800 C CA . LYS A 1 104 ? -17.445 11.918 -24.621 1.00 39.66 104 LYS A CA 1
ATOM 801 C C . LYS A 1 104 ? -18.039 12.929 -23.655 1.00 39.66 104 LYS A C 1
ATOM 803 O O . LYS A 1 104 ? -18.702 12.553 -22.705 1.00 39.66 104 LYS A O 1
ATOM 808 N N . CYS A 1 105 ? -17.699 14.194 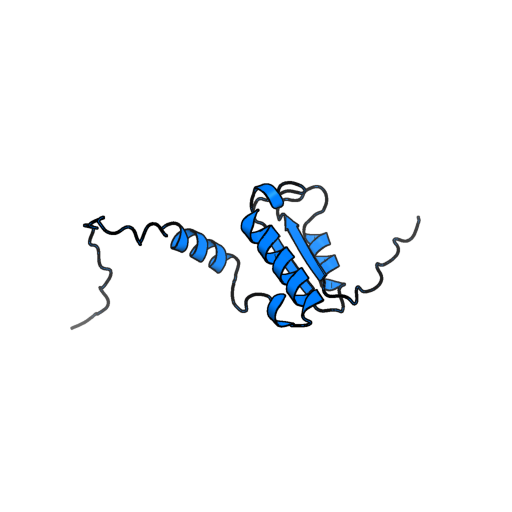-23.881 1.00 38.28 105 CYS A N 1
ATOM 809 C CA . CYS A 1 105 ? -18.489 15.389 -23.561 1.00 38.28 105 CYS A CA 1
ATOM 810 C C . CYS A 1 105 ? -17.742 16.619 -24.116 1.00 38.28 105 CYS A C 1
ATOM 812 O O . CYS A 1 105 ? -17.394 17.538 -23.385 1.00 38.28 105 CYS A O 1
ATOM 814 N N . LEU A 1 106 ? -17.444 16.620 -25.419 1.00 41.16 106 LEU A N 1
ATOM 815 C CA . LEU A 1 106 ? -17.156 17.858 -26.145 1.00 41.16 106 LEU A CA 1
ATOM 816 C C . LEU A 1 106 ? -18.359 18.122 -27.059 1.00 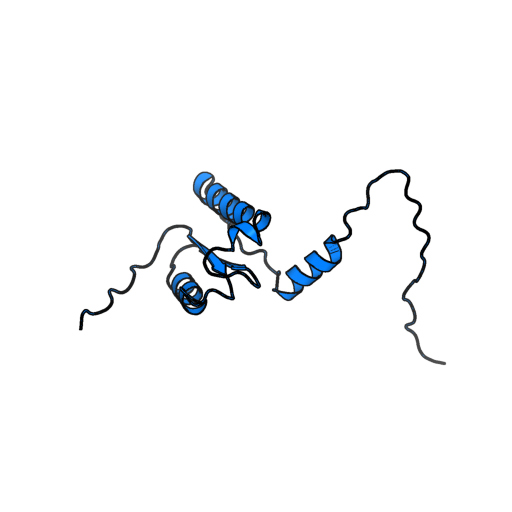41.16 106 LEU A C 1
ATOM 818 O O . LEU A 1 106 ? -18.672 17.265 -27.894 1.00 41.16 106 LEU A O 1
ATOM 822 N N . PRO A 1 107 ? -19.071 19.249 -26.896 1.00 36.53 107 PRO A N 1
ATOM 823 C CA . PRO A 1 107 ? -20.168 19.595 -27.785 1.00 36.53 107 PRO A CA 1
ATOM 824 C C . PRO A 1 107 ? -19.603 19.828 -29.194 1.00 36.53 107 PRO A C 1
ATOM 826 O O . PRO A 1 107 ? -18.758 20.696 -29.386 1.00 36.53 107 PRO A O 1
ATOM 829 N N . GLY A 1 108 ? -20.041 19.029 -30.174 1.00 47.44 108 GLY A N 1
ATOM 830 C CA . GLY A 1 108 ? -19.714 19.240 -31.594 1.00 47.44 108 GLY A CA 1
ATOM 831 C C . GLY A 1 108 ? -19.173 18.035 -32.371 1.00 47.44 108 GLY A C 1
ATOM 832 O O . GLY A 1 108 ? -19.099 18.106 -33.595 1.00 47.44 108 GLY A O 1
ATOM 833 N N . VAL A 1 109 ? -18.841 16.910 -31.730 1.00 44.72 109 VAL A N 1
ATOM 834 C CA . VAL A 1 109 ? -18.304 15.739 -32.454 1.00 44.72 109 VAL A CA 1
ATOM 835 C C . VAL A 1 109 ? -19.432 14.774 -32.834 1.00 44.72 109 VAL A C 1
ATOM 837 O O . VAL A 1 109 ? -19.900 13.981 -32.018 1.00 44.72 109 VAL A O 1
ATOM 840 N N . ARG A 1 110 ? -19.879 14.835 -34.095 1.00 37.62 110 ARG A N 1
ATOM 841 C CA . ARG A 1 110 ? -20.802 13.853 -34.690 1.00 37.62 110 ARG A CA 1
ATOM 842 C C . ARG A 1 110 ? -20.114 12.485 -34.770 1.00 37.62 110 ARG A C 1
ATOM 844 O O . ARG A 1 110 ? -19.133 12.339 -35.492 1.00 37.62 110 ARG A O 1
ATOM 851 N N . ARG A 1 111 ? -20.634 11.471 -34.071 1.00 38.50 111 ARG A N 1
ATOM 852 C CA . ARG A 1 111 ? -20.275 10.067 -34.332 1.00 38.50 111 ARG A CA 1
ATOM 853 C C . ARG A 1 111 ? -21.203 9.504 -35.404 1.00 38.50 111 ARG A C 1
ATOM 855 O O . ARG A 1 111 ? -22.349 9.191 -35.113 1.00 38.50 111 ARG A O 1
ATOM 862 N N . CYS A 1 112 ? -20.681 9.325 -36.611 1.00 38.19 112 CYS A N 1
ATOM 863 C CA . CYS A 1 112 ? -21.123 8.240 -37.478 1.00 38.19 112 CYS A CA 1
ATOM 864 C C . CYS A 1 112 ? -20.185 7.069 -37.191 1.00 38.19 112 CYS A C 1
ATOM 866 O O . CYS A 1 112 ? -19.001 7.203 -37.455 1.00 38.19 112 CYS A O 1
ATOM 868 N N . PHE A 1 113 ? -20.680 5.995 -36.586 1.00 31.22 113 PHE A N 1
ATOM 869 C CA . PHE A 1 113 ? -20.315 4.614 -36.918 1.00 31.22 113 PHE A CA 1
ATOM 870 C C . PHE A 1 113 ? -21.250 3.699 -36.126 1.00 31.22 113 PHE A C 1
ATOM 872 O O . PHE A 1 113 ? -21.134 3.532 -34.914 1.00 31.22 113 PHE A O 1
ATOM 879 N N . VAL A 1 114 ? -22.246 3.223 -36.866 1.00 39.03 114 VAL A N 1
ATOM 880 C CA . VAL A 1 114 ? -23.166 2.135 -36.550 1.00 39.03 114 VAL A CA 1
ATOM 881 C C . VAL A 1 114 ? -22.380 0.829 -36.576 1.00 39.03 114 VAL A C 1
ATOM 883 O O . VAL A 1 114 ? -21.628 0.625 -37.523 1.00 39.03 114 VAL A O 1
ATOM 886 N N . THR A 1 115 ? -22.608 -0.035 -35.588 1.00 35.22 115 THR A N 1
ATOM 887 C CA . THR A 1 115 ? -22.879 -1.471 -35.781 1.00 35.22 115 THR A CA 1
ATOM 888 C C . THR A 1 115 ? -23.527 -1.990 -34.499 1.00 35.22 115 THR A C 1
ATOM 890 O O . THR A 1 115 ? -22.855 -2.119 -33.474 1.00 35.22 115 THR A O 1
ATOM 893 N N . ASP A 1 116 ? -24.835 -2.228 -34.558 1.00 34.75 116 ASP A N 1
ATOM 894 C CA . ASP A 1 116 ? -25.625 -2.894 -33.519 1.00 34.75 116 ASP A CA 1
ATOM 895 C C . ASP A 1 116 ? -25.232 -4.379 -33.391 1.00 34.75 116 ASP A C 1
ATOM 897 O O . ASP A 1 116 ? -24.909 -5.004 -34.407 1.00 34.75 116 ASP A O 1
ATOM 901 N N . PRO A 1 117 ? -25.307 -4.990 -32.195 1.00 42.59 117 PRO A N 1
ATOM 902 C CA . PRO A 1 117 ? -25.284 -6.435 -32.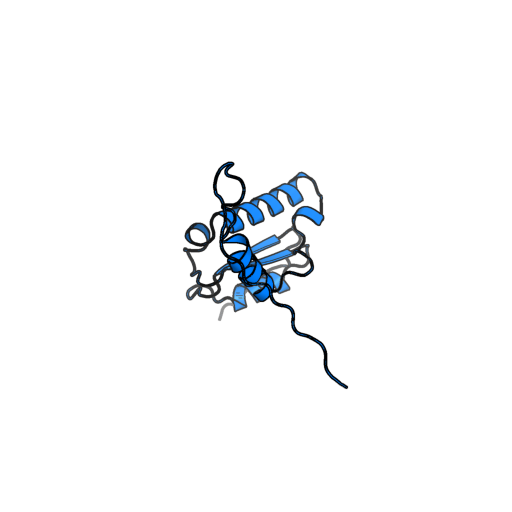046 1.00 42.59 117 PRO A CA 1
ATOM 903 C C . PRO A 1 117 ? -26.646 -6.938 -31.549 1.00 42.59 117 PRO A C 1
ATOM 905 O O . PRO A 1 117 ? -26.870 -7.017 -30.347 1.00 42.59 117 PRO A O 1
ATOM 908 N N . GLU A 1 118 ? -27.541 -7.343 -32.448 1.00 36.25 118 GLU A N 1
ATOM 909 C CA . GLU A 1 118 ? -28.668 -8.207 -32.075 1.00 36.25 118 GLU A CA 1
ATOM 910 C C . GLU A 1 118 ? -28.931 -9.250 -33.159 1.00 36.25 118 GLU A C 1
ATOM 912 O O . GLU A 1 118 ? -29.437 -8.949 -34.236 1.00 36.25 118 GLU A O 1
ATOM 917 N N . MET A 1 119 ? -28.616 -10.510 -32.854 1.00 32.06 119 MET A N 1
ATOM 918 C CA . MET A 1 119 ? -29.297 -11.640 -33.476 1.00 32.06 119 MET A CA 1
ATOM 919 C C . MET A 1 119 ? -29.306 -12.825 -32.507 1.00 32.06 119 MET A C 1
ATOM 921 O O . MET A 1 119 ? -28.450 -13.705 -32.540 1.00 32.06 119 MET A O 1
ATOM 925 N N . THR A 1 120 ? -30.303 -12.843 -31.623 1.00 39.75 120 THR A N 1
ATOM 926 C CA . THR A 1 120 ? -30.795 -14.066 -30.986 1.00 39.75 120 THR A CA 1
ATOM 927 C C . THR A 1 120 ? -32.264 -14.246 -31.361 1.00 39.75 120 THR A C 1
ATOM 929 O O . THR A 1 120 ? -33.137 -13.512 -30.918 1.00 39.75 120 THR A O 1
ATOM 932 N N . SER A 1 121 ? -32.551 -15.224 -32.218 1.00 34.59 121 SER A N 1
ATOM 933 C CA . SER A 1 121 ? -33.702 -16.130 -32.081 1.00 34.59 121 SER A CA 1
ATOM 934 C C . SER A 1 121 ? -33.770 -17.104 -33.263 1.00 34.59 121 SER A C 1
ATOM 936 O O . SER A 1 121 ? -33.702 -16.741 -34.431 1.00 34.59 121 SER A O 1
ATOM 938 N N . SER A 1 122 ? -33.883 -18.375 -32.904 1.00 36.44 122 SER A N 1
ATOM 939 C CA . SER A 1 122 ? -34.293 -19.537 -33.702 1.00 36.44 122 SER A CA 1
ATOM 940 C C . SER A 1 122 ? -35.674 -19.967 -33.156 1.00 36.44 122 SER A C 1
ATOM 942 O O . SER A 1 122 ? -36.026 -19.498 -32.068 1.00 36.44 122 SER A O 1
ATOM 944 N N . PRO A 1 123 ? -36.416 -20.952 -33.696 1.00 55.09 123 PRO A N 1
ATOM 945 C CA . PRO A 1 123 ? -36.735 -21.323 -35.078 1.00 55.09 123 PRO A CA 1
ATOM 946 C C . PRO A 1 123 ? -38.266 -21.301 -35.336 1.00 55.09 123 PRO A C 1
ATOM 948 O O . PRO A 1 123 ? -39.063 -21.406 -34.399 1.00 55.09 123 PRO A O 1
ATOM 951 N N . ARG A 1 124 ? -38.679 -21.292 -36.609 1.00 35.09 124 ARG A N 1
ATOM 952 C CA . ARG A 1 124 ? -39.759 -22.133 -37.169 1.00 35.09 124 ARG A CA 1
ATOM 95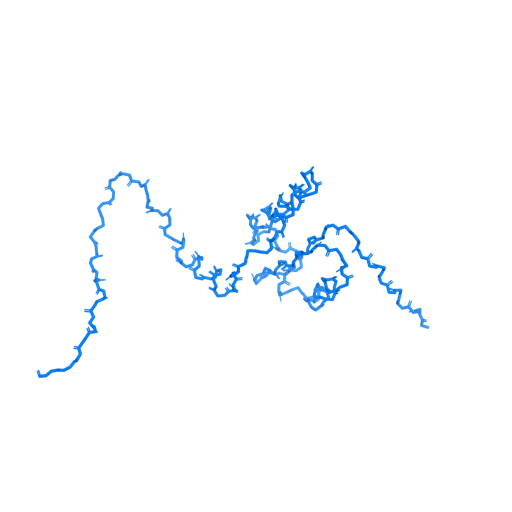3 C C . ARG A 1 124 ? -39.862 -21.948 -38.675 1.00 35.09 124 ARG A C 1
ATOM 955 O O . ARG A 1 124 ? -39.713 -20.793 -39.123 1.00 35.09 124 ARG A O 1
#

Sequence (124 aa):
MRARRQPQPVTVPTLILHGDQDEISPVEQAVCAHKACSSERKLVRYPRAGHNDLRLLSKREYFQELAALCTRVVTGNPEALAEPSGQTWLGMISDFISNGSALKCLPGVRRCFVTDPEMTSSPR